Protein AF-A0A920UF19-F1 (afdb_monomer_lite)

Secondary structure (DSSP, 8-state):
-----------SS-------------GGG---S----TTPPPEE-S-BS-GGGTHHHHPPPSHHHHHHHHHHT--S-EEE-SS-HHHHHHHHHHHHT------GGG--B-HHHHHHTTS-TTSPPHHHHHHH------EEE-

Radius of gyration: 17.41 Å; chains: 1; bounding box: 46×32×52 Å

Structure (mmCIF, N/CA/C/O backbone):
data_AF-A0A920UF19-F1
#
_entry.id   AF-A0A920UF19-F1
#
loop_
_atom_site.group_PDB
_atom_site.id
_atom_site.type_symbol
_atom_site.label_atom_id
_atom_site.label_alt_id
_atom_site.label_comp_id
_atom_site.label_asym_id
_atom_site.label_entity_id
_atom_site.label_seq_id
_atom_site.pdbx_PDB_ins_code
_atom_site.Cartn_x
_atom_site.Cartn_y
_atom_site.Cartn_z
_atom_site.occupancy
_atom_site.B_iso_or_equiv
_atom_site.auth_seq_id
_atom_site.auth_comp_id
_atom_site.auth_asym_id
_atom_site.auth_atom_id
_atom_site.pdbx_PDB_model_num
ATOM 1 N N . MET A 1 1 ? -7.497 -16.876 -10.192 1.00 80.31 1 MET A N 1
ATOM 2 C CA . MET A 1 1 ? -7.824 -15.798 -11.146 1.00 80.31 1 MET A CA 1
ATOM 3 C C . MET A 1 1 ? -7.886 -16.416 -12.529 1.00 80.31 1 MET A C 1
ATOM 5 O O . MET A 1 1 ? -7.079 -17.299 -12.796 1.00 80.31 1 MET A O 1
ATOM 9 N N . SER A 1 2 ? -8.827 -15.989 -13.367 1.00 91.69 2 SER A N 1
ATOM 10 C CA . SER A 1 2 ? -8.959 -16.465 -14.747 1.00 91.69 2 SER A CA 1
ATOM 11 C C . SER A 1 2 ? -9.043 -15.263 -15.681 1.00 91.69 2 SER A C 1
ATOM 13 O O . SER A 1 2 ? -9.749 -14.306 -15.370 1.00 91.69 2 SER A O 1
ATOM 15 N N . LEU A 1 3 ? -8.343 -15.308 -16.815 1.00 93.12 3 LEU A N 1
ATOM 16 C CA . LEU A 1 3 ? -8.530 -14.345 -17.898 1.00 93.12 3 LEU A CA 1
ATOM 17 C C . LEU A 1 3 ? -9.756 -14.778 -18.707 1.00 93.12 3 LEU A C 1
ATOM 19 O O . LEU A 1 3 ? -9.732 -15.828 -19.344 1.00 93.12 3 LEU A O 1
ATOM 23 N N . VAL A 1 4 ? -10.832 -13.996 -18.638 1.00 96.19 4 VAL A N 1
ATOM 24 C CA . VAL A 1 4 ? -12.136 -14.358 -19.230 1.00 96.19 4 VAL A CA 1
ATOM 25 C C . VAL A 1 4 ? -12.470 -13.587 -20.510 1.00 96.19 4 VAL A C 1
ATOM 27 O O . VAL A 1 4 ? -13.493 -13.851 -21.132 1.00 96.19 4 VAL A O 1
ATOM 30 N N . GLY A 1 5 ? -11.617 -12.648 -20.922 1.00 96.44 5 GLY A N 1
ATOM 31 C CA . GLY A 1 5 ? -11.799 -11.856 -22.134 1.00 96.44 5 GLY A CA 1
ATOM 32 C C . GLY A 1 5 ? -10.713 -10.798 -22.302 1.00 96.44 5 GLY A C 1
ATOM 33 O O . GLY A 1 5 ? -9.871 -10.616 -21.423 1.00 96.44 5 GLY A O 1
ATOM 34 N N . GLY A 1 6 ? -10.743 -10.110 -23.440 1.00 95.88 6 GLY A N 1
ATOM 35 C CA . GLY A 1 6 ? -9.839 -9.013 -23.768 1.00 95.88 6 GLY A CA 1
ATOM 36 C C . GLY A 1 6 ? -9.998 -8.580 -25.222 1.00 95.88 6 GLY A C 1
ATOM 37 O O . GLY A 1 6 ? -10.520 -9.330 -26.046 1.00 95.88 6 GLY A O 1
ATOM 38 N N . GLU A 1 7 ? -9.535 -7.374 -25.528 1.00 96.50 7 GLU A N 1
ATOM 39 C CA . GLU A 1 7 ? -9.436 -6.857 -26.890 1.00 96.50 7 GLU A CA 1
ATOM 40 C C . GLU A 1 7 ? -8.001 -6.390 -27.138 1.00 96.50 7 GLU A C 1
ATOM 42 O O . GLU A 1 7 ? -7.308 -5.934 -26.227 1.00 96.50 7 GLU A O 1
ATOM 47 N N . THR A 1 8 ? -7.521 -6.548 -28.368 1.00 96.19 8 THR A N 1
ATOM 48 C CA . THR A 1 8 ? -6.196 -6.080 -28.777 1.00 96.19 8 THR A CA 1
ATOM 49 C C . THR A 1 8 ? -6.339 -5.253 -30.039 1.00 96.19 8 THR A C 1
ATOM 51 O O . THR A 1 8 ? -7.005 -5.662 -30.987 1.00 96.19 8 THR A O 1
ATOM 54 N N . VAL A 1 9 ? -5.683 -4.096 -30.055 1.00 94.75 9 VAL A N 1
ATOM 55 C CA . VAL A 1 9 ? -5.679 -3.168 -31.185 1.00 94.75 9 VAL A CA 1
ATOM 56 C C . VAL A 1 9 ? -4.231 -2.867 -31.551 1.00 94.75 9 VAL A C 1
ATOM 58 O O . VAL A 1 9 ? -3.390 -2.675 -30.673 1.00 94.75 9 VAL A O 1
ATOM 61 N N . ALA A 1 10 ? -3.924 -2.836 -32.847 1.00 95.31 10 ALA A N 1
ATOM 62 C CA . ALA A 1 10 ? -2.606 -2.435 -33.315 1.00 95.31 10 ALA A CA 1
ATOM 63 C C . ALA A 1 10 ? -2.424 -0.925 -33.116 1.00 95.31 10 ALA A C 1
ATOM 65 O O . ALA A 1 10 ? -3.170 -0.126 -33.681 1.00 95.31 10 ALA A O 1
ATOM 66 N N . ASN A 1 11 ? -1.414 -0.544 -32.337 1.00 93.81 11 ASN A N 1
ATOM 67 C CA . ASN A 1 11 ? -0.983 0.839 -32.194 1.00 93.81 11 ASN A CA 1
ATOM 68 C C . ASN A 1 11 ? 0.485 0.941 -32.638 1.00 93.81 11 ASN A C 1
ATOM 70 O O . ASN A 1 11 ? 1.343 0.343 -31.986 1.00 93.81 11 ASN A O 1
ATOM 74 N N . PRO A 1 12 ? 0.785 1.639 -33.748 1.00 91.19 12 PRO A N 1
ATOM 75 C CA . PRO A 1 12 ? 2.142 1.710 -34.282 1.00 91.19 12 PRO A CA 1
ATOM 76 C C . PRO A 1 12 ? 3.092 2.554 -33.420 1.00 91.19 12 PRO A C 1
ATOM 78 O O . PRO A 1 12 ? 4.302 2.372 -33.523 1.00 91.19 12 PRO A O 1
ATOM 81 N N . ASP A 1 13 ? 2.570 3.447 -32.574 1.00 94.38 13 ASP A N 1
ATOM 82 C CA . ASP A 1 13 ? 3.396 4.427 -31.865 1.00 94.38 13 ASP A CA 1
ATOM 83 C C . ASP A 1 13 ? 3.857 3.933 -30.491 1.00 94.38 13 ASP A C 1
ATOM 85 O O . ASP A 1 13 ? 5.017 4.112 -30.114 1.00 94.38 13 ASP A O 1
ATOM 89 N N . ARG A 1 14 ? 2.944 3.358 -29.696 1.00 94.62 14 ARG A N 1
ATOM 90 C CA . ARG A 1 14 ? 3.205 2.964 -28.301 1.00 94.62 14 ARG A CA 1
ATOM 91 C C . ARG A 1 14 ? 2.391 1.745 -27.884 1.00 94.62 14 ARG A C 1
ATOM 93 O O . ARG A 1 14 ? 1.267 1.543 -28.339 1.00 94.62 14 ARG A O 1
ATOM 100 N N . LEU A 1 15 ? 2.945 0.985 -26.942 1.00 95.06 15 LEU A N 1
ATOM 101 C CA . LEU A 1 15 ? 2.237 -0.078 -26.237 1.00 95.06 15 LEU A CA 1
ATOM 102 C C . LEU A 1 15 ? 1.326 0.517 -25.155 1.00 95.06 15 LEU A C 1
ATOM 104 O O . LEU A 1 15 ? 1.779 1.308 -24.331 1.00 95.06 15 LEU A O 1
ATOM 108 N N . PHE A 1 16 ? 0.067 0.083 -25.133 1.00 94.88 16 PHE A N 1
ATOM 109 C CA . PHE A 1 16 ? -0.881 0.359 -24.056 1.00 94.88 16 PHE A CA 1
ATOM 110 C C . PHE A 1 16 ? -1.451 -0.959 -23.545 1.00 94.88 16 PHE A C 1
ATOM 112 O O . PHE A 1 16 ? -1.824 -1.822 -24.338 1.00 94.88 16 PHE A O 1
ATOM 119 N N . ILE A 1 17 ? -1.529 -1.098 -22.224 1.00 95.88 17 ILE A N 1
ATOM 120 C CA . ILE A 1 17 ? -2.118 -2.262 -21.565 1.00 95.88 17 ILE A CA 1
ATOM 121 C C . ILE A 1 17 ? -3.195 -1.748 -20.615 1.00 95.88 17 ILE A C 1
ATOM 123 O O . ILE A 1 17 ? -2.901 -1.011 -19.678 1.00 95.88 17 ILE A O 1
ATOM 127 N N . GLY A 1 18 ? -4.446 -2.120 -20.880 1.00 95.88 18 GLY A N 1
ATOM 128 C CA . GLY A 1 18 ? -5.578 -1.875 -19.993 1.00 95.88 18 GLY A CA 1
ATOM 129 C C . GLY A 1 18 ? -6.017 -3.189 -19.364 1.00 95.88 18 GLY A C 1
ATOM 130 O O . GLY A 1 18 ? -6.289 -4.151 -20.079 1.00 95.88 18 GLY A O 1
ATOM 131 N N . VAL A 1 19 ? -6.084 -3.234 -18.037 1.00 96.62 19 VAL A N 1
ATOM 132 C CA . VAL A 1 19 ? -6.541 -4.413 -17.294 1.00 96.62 19 VAL A CA 1
ATOM 133 C C . VAL A 1 19 ? -7.767 -4.028 -16.480 1.00 96.62 19 VAL A C 1
ATOM 135 O O . VAL A 1 19 ? -7.797 -2.983 -15.836 1.00 96.62 19 VAL A O 1
ATOM 138 N N . SER A 1 20 ? -8.790 -4.875 -16.501 1.00 96.38 20 SER A N 1
ATOM 139 C CA . SER A 1 20 ? -9.949 -4.767 -15.617 1.00 96.38 20 SER A CA 1
ATOM 140 C C . SER A 1 20 ? -10.064 -6.042 -14.801 1.00 96.38 20 SER A C 1
ATOM 142 O O . SER A 1 20 ? -9.955 -7.143 -15.342 1.00 96.38 20 SER A O 1
ATOM 144 N N . LEU A 1 21 ? -10.270 -5.890 -13.496 1.00 95.69 21 LEU A N 1
ATOM 145 C CA . LEU A 1 21 ? -10.434 -7.000 -12.568 1.00 95.69 21 LEU A CA 1
ATOM 146 C C . LEU A 1 21 ? -11.811 -6.914 -11.915 1.00 95.69 21 LEU A C 1
ATOM 148 O O . LEU A 1 21 ? -12.264 -5.834 -11.546 1.00 95.69 21 LEU A O 1
ATOM 152 N N . VAL A 1 22 ? -12.454 -8.068 -11.755 1.00 96.00 22 VAL A N 1
ATOM 153 C CA . VAL A 1 22 ? -13.684 -8.219 -10.973 1.00 96.00 22 VAL A CA 1
ATOM 154 C C . VAL A 1 22 ? -13.383 -9.174 -9.827 1.00 96.00 22 VAL A C 1
ATOM 156 O O . VAL A 1 22 ? -12.776 -10.228 -10.031 1.00 96.00 22 VAL A O 1
ATOM 159 N N . GLY A 1 23 ? -13.788 -8.785 -8.623 1.00 93.44 23 GLY A N 1
ATOM 160 C CA . GLY A 1 23 ? -13.666 -9.580 -7.410 1.00 93.44 23 GLY A CA 1
ATOM 161 C C . GLY A 1 23 ? -14.946 -9.501 -6.588 1.00 93.44 23 GLY A C 1
ATOM 162 O O . GLY A 1 23 ? -15.769 -8.611 -6.790 1.00 93.44 23 GLY A O 1
ATOM 163 N N . GLU A 1 24 ? -15.096 -10.439 -5.662 1.00 94.88 24 GLU A N 1
ATOM 164 C CA . GLU A 1 24 ? -16.244 -10.533 -4.763 1.00 94.88 24 GLU A CA 1
ATOM 165 C C . GLU A 1 24 ? -15.759 -10.507 -3.314 1.00 94.88 24 GLU A C 1
ATOM 167 O O . GLU A 1 24 ? -14.699 -11.049 -2.984 1.00 94.88 24 GLU A O 1
ATOM 172 N N . VAL A 1 25 ? -16.541 -9.862 -2.453 1.00 95.50 25 VAL A N 1
ATOM 173 C CA . VAL A 1 25 ? -16.312 -9.782 -1.011 1.00 95.50 25 VAL A CA 1
ATOM 174 C C . VAL A 1 25 ? -17.664 -9.717 -0.310 1.00 95.50 25 VAL A C 1
ATOM 176 O O . VAL A 1 25 ? -18.602 -9.113 -0.836 1.00 95.50 25 VAL A O 1
ATOM 179 N N . ASP A 1 26 ? -17.770 -10.331 0.868 1.00 96.00 26 ASP A N 1
ATOM 180 C CA . ASP A 1 26 ? -18.952 -10.161 1.713 1.00 96.00 26 ASP A CA 1
ATOM 181 C C . ASP A 1 26 ? -19.096 -8.677 2.089 1.00 96.00 26 ASP A C 1
ATOM 183 O O . ASP A 1 26 ? -18.104 -7.994 2.360 1.00 96.00 26 ASP A O 1
ATOM 187 N N . GLN A 1 27 ? -20.325 -8.157 2.096 1.00 93.50 27 GLN A N 1
ATOM 188 C CA . GLN A 1 27 ? -20.573 -6.722 2.278 1.00 93.50 27 GLN A CA 1
ATOM 189 C C . GLN A 1 27 ? -20.013 -6.184 3.605 1.00 93.50 27 GLN A C 1
ATOM 191 O O . GLN A 1 27 ? -19.501 -5.069 3.647 1.00 93.50 27 GLN A O 1
ATOM 196 N N . ASP A 1 28 ? -20.085 -6.980 4.670 1.00 93.81 28 ASP A N 1
ATOM 197 C CA . ASP A 1 28 ? -19.564 -6.671 6.005 1.00 93.81 28 ASP A CA 1
ATOM 198 C C . ASP A 1 28 ? -18.032 -6.748 6.098 1.00 93.81 28 ASP A C 1
ATOM 200 O O . ASP A 1 28 ? -17.447 -6.220 7.036 1.00 93.81 28 ASP A O 1
ATOM 204 N N . LYS A 1 29 ? -17.368 -7.354 5.107 1.00 94.69 29 LYS A N 1
ATOM 205 C CA . LYS A 1 29 ? -15.902 -7.469 5.017 1.00 94.69 29 LYS A CA 1
ATOM 206 C C . LYS A 1 29 ? -15.291 -6.508 3.998 1.00 94.69 29 LYS A C 1
ATOM 208 O O . LYS A 1 29 ? -14.085 -6.551 3.749 1.00 94.69 29 LYS A O 1
ATOM 213 N N . CYS A 1 30 ? -16.108 -5.656 3.381 1.00 95.50 30 CYS A N 1
ATOM 214 C CA . CYS A 1 30 ? -15.650 -4.662 2.423 1.00 95.50 30 CYS A CA 1
ATOM 215 C C . CYS A 1 30 ? -15.062 -3.449 3.158 1.00 95.50 30 CYS A C 1
ATOM 217 O O . CYS A 1 30 ? -15.789 -2.558 3.597 1.00 95.50 30 CYS A O 1
ATOM 219 N N . ILE A 1 31 ? -13.735 -3.418 3.282 1.00 95.69 31 ILE A N 1
ATOM 220 C CA . ILE A 1 31 ? -13.007 -2.278 3.846 1.00 95.69 31 ILE A CA 1
ATOM 221 C C . ILE A 1 31 ? -12.813 -1.225 2.755 1.00 95.69 31 ILE A C 1
ATOM 223 O O . ILE A 1 31 ? -12.386 -1.534 1.641 1.00 95.69 31 ILE A O 1
ATOM 227 N N . LEU A 1 32 ? -13.123 0.025 3.080 1.00 95.44 32 LEU A N 1
ATOM 228 C CA . LEU A 1 32 ? -13.036 1.154 2.161 1.00 95.44 32 LEU A CA 1
ATOM 229 C C . LEU A 1 32 ? -11.878 2.078 2.549 1.00 95.44 32 LEU A C 1
ATOM 231 O O . LEU A 1 32 ? -11.248 1.912 3.585 1.00 95.44 32 LEU A O 1
ATOM 235 N N . ARG A 1 33 ? -11.627 3.106 1.734 1.00 94.38 33 ARG A N 1
ATOM 236 C CA . ARG A 1 33 ? -10.699 4.197 2.089 1.00 94.38 33 ARG A CA 1
ATOM 237 C C . ARG A 1 33 ? -11.272 5.147 3.146 1.00 94.38 33 ARG A C 1
ATOM 239 O O . ARG A 1 33 ? -10.542 5.933 3.738 1.00 94.38 33 ARG A O 1
ATOM 246 N N . ARG A 1 34 ? -12.585 5.072 3.361 1.00 89.69 34 ARG A N 1
ATOM 247 C CA . ARG A 1 34 ? -13.340 5.899 4.299 1.00 89.69 34 ARG A CA 1
ATOM 248 C C . ARG A 1 34 ? -13.613 5.135 5.582 1.00 89.69 34 ARG A C 1
ATOM 250 O O . ARG A 1 34 ? -13.902 3.944 5.516 1.00 89.69 34 ARG A O 1
ATOM 257 N N . GLY A 1 35 ? -13.640 5.856 6.697 1.00 86.25 35 GLY A N 1
ATOM 258 C CA . GLY A 1 35 ? -13.968 5.303 8.013 1.00 86.25 35 GLY A CA 1
ATOM 259 C C . GLY A 1 35 ? -12.898 5.550 9.070 1.00 86.25 35 GLY A C 1
ATOM 260 O O . GLY A 1 35 ? -13.209 5.423 10.249 1.00 86.25 35 GLY A O 1
ATOM 261 N N . ALA A 1 36 ? -11.696 5.977 8.668 1.00 86.94 36 ALA A N 1
ATOM 262 C CA . ALA A 1 36 ? -10.627 6.337 9.592 1.00 86.94 36 ALA A CA 1
ATOM 263 C C . ALA A 1 36 ? -11.045 7.451 10.560 1.00 86.94 36 ALA A C 1
ATOM 265 O O . ALA A 1 36 ? -11.631 8.461 10.161 1.00 86.94 36 ALA A O 1
ATOM 266 N N . THR A 1 37 ? -10.692 7.286 11.833 1.00 87.00 37 THR A N 1
ATOM 267 C CA . THR A 1 37 ? -10.978 8.248 12.898 1.00 87.00 37 THR A CA 1
ATOM 268 C C . THR A 1 37 ? -9.728 8.625 13.693 1.00 87.00 37 THR A C 1
ATOM 270 O O . THR A 1 37 ? -8.664 8.011 13.603 1.00 87.00 37 THR A O 1
ATOM 273 N N . VAL A 1 38 ? -9.821 9.714 14.459 1.00 92.62 38 VAL A N 1
ATOM 274 C CA . VAL A 1 38 ? -8.746 10.129 15.370 1.00 92.62 38 VAL A CA 1
ATOM 275 C C . VAL A 1 38 ? -8.609 9.090 16.482 1.00 92.62 38 VAL A C 1
ATOM 277 O O . VAL A 1 38 ? -9.580 8.795 17.171 1.00 92.62 38 VAL A O 1
ATOM 280 N N . GLY A 1 39 ? -7.389 8.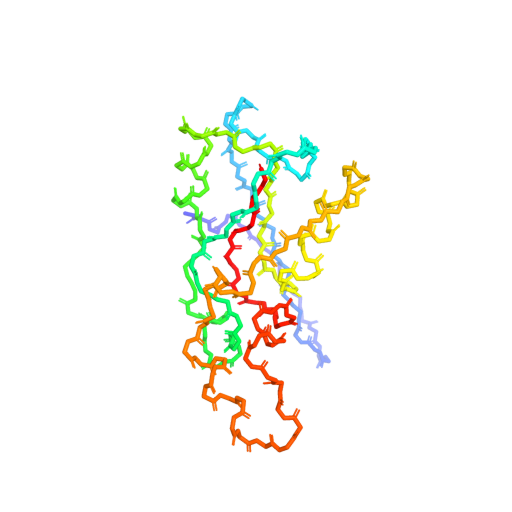590 16.686 1.00 90.19 39 GLY A N 1
ATOM 281 C CA . GLY A 1 39 ? -7.090 7.525 17.649 1.00 90.19 39 GLY A CA 1
ATOM 282 C C . GLY A 1 39 ? -6.736 6.190 16.993 1.00 90.19 39 GLY A C 1
ATOM 283 O O . GLY A 1 39 ? -6.088 5.369 17.638 1.00 90.19 39 GLY A O 1
ATOM 284 N N . ASP A 1 40 ? -7.074 6.011 15.713 1.00 91.75 40 ASP A N 1
ATOM 285 C CA . ASP A 1 40 ? -6.707 4.822 14.944 1.00 91.75 40 ASP A CA 1
ATOM 286 C C . ASP A 1 40 ? -5.192 4.752 14.730 1.00 91.75 40 ASP A C 1
ATOM 288 O O . ASP A 1 40 ? -4.567 5.738 14.306 1.00 91.75 40 ASP A O 1
ATOM 292 N N . GLY A 1 41 ? -4.616 3.577 14.992 1.00 93.25 41 GLY A N 1
ATOM 293 C CA . GLY A 1 41 ? -3.217 3.282 14.697 1.00 93.25 41 GLY A CA 1
ATOM 294 C C . GLY A 1 41 ? -2.994 3.117 13.195 1.00 93.25 41 GLY A C 1
ATOM 295 O O . GLY A 1 41 ? -3.852 2.593 12.499 1.00 93.25 41 GLY A O 1
ATOM 296 N N . VAL A 1 42 ? -1.839 3.550 12.690 1.00 95.31 42 VAL A N 1
ATOM 297 C CA . VAL A 1 42 ? -1.465 3.350 11.283 1.00 95.31 42 VAL A CA 1
ATOM 298 C C . VAL A 1 42 ? -0.596 2.105 11.176 1.00 95.31 42 VAL A C 1
ATOM 300 O O . VAL A 1 42 ? 0.454 2.024 11.812 1.00 95.31 42 VAL A O 1
ATOM 303 N N . TRP A 1 43 ? -1.024 1.153 10.354 1.00 95.75 43 TRP A N 1
ATOM 304 C CA . TRP A 1 43 ? -0.334 -0.117 10.146 1.00 95.75 43 TRP A CA 1
ATOM 305 C C . TRP A 1 43 ? 0.032 -0.284 8.685 1.00 95.75 43 TRP A C 1
ATOM 307 O O . TRP A 1 43 ? -0.689 0.187 7.809 1.00 95.75 43 TRP A O 1
ATOM 317 N N . VAL A 1 44 ? 1.133 -0.984 8.429 1.00 97.50 44 VAL A N 1
ATOM 318 C CA . VAL A 1 44 ? 1.577 -1.308 7.077 1.00 97.50 44 VAL A CA 1
ATOM 319 C C . VAL A 1 44 ? 2.020 -2.764 6.998 1.00 97.50 44 VAL A C 1
ATOM 321 O O . VAL A 1 44 ? 2.545 -3.306 7.974 1.00 97.50 44 VAL A O 1
ATOM 324 N N . THR A 1 45 ? 1.794 -3.413 5.860 1.00 97.50 45 THR A N 1
ATOM 325 C CA . THR A 1 45 ? 2.362 -4.740 5.591 1.00 97.50 45 THR A CA 1
ATOM 326 C C . THR A 1 45 ? 3.775 -4.628 5.020 1.00 97.50 45 THR A C 1
ATOM 328 O O . THR A 1 45 ? 4.131 -3.632 4.400 1.00 97.50 45 THR A O 1
ATOM 331 N N . GLY A 1 46 ? 4.578 -5.676 5.210 1.00 96.81 46 GLY A N 1
ATOM 332 C CA . GLY A 1 46 ? 5.876 -5.820 4.550 1.00 96.81 46 GLY A CA 1
ATOM 333 C C . GLY A 1 46 ? 6.888 -4.712 4.853 1.00 96.81 46 GLY A C 1
ATOM 334 O O . GLY A 1 46 ? 6.927 -4.167 5.955 1.00 96.81 46 GLY A O 1
ATOM 335 N N . GLU A 1 47 ? 7.755 -4.450 3.876 1.00 97.75 47 GLU A N 1
ATOM 336 C CA . GLU A 1 47 ? 8.825 -3.452 3.949 1.00 97.75 47 GLU A CA 1
ATOM 337 C C . GLU A 1 47 ? 8.688 -2.437 2.807 1.00 97.75 47 GLU A C 1
ATOM 339 O O . GLU A 1 47 ? 8.204 -2.772 1.726 1.00 97.75 47 GLU A O 1
ATOM 344 N N . LEU A 1 48 ? 9.168 -1.216 3.029 1.00 98.06 48 LEU A N 1
ATOM 345 C CA . LEU A 1 48 ? 8.893 -0.054 2.188 1.00 98.06 48 LEU A CA 1
ATOM 346 C C . LEU A 1 48 ? 10.145 0.529 1.535 1.00 98.06 48 LEU A C 1
ATOM 348 O O . LEU A 1 48 ? 11.222 0.578 2.146 1.00 98.06 48 LEU A O 1
ATOM 352 N N . GLY A 1 49 ? 9.960 1.061 0.331 1.00 97.56 49 GLY A N 1
ATOM 353 C CA . GLY A 1 49 ? 10.957 1.806 -0.420 1.00 97.56 49 GLY A CA 1
ATOM 354 C C . GLY A 1 49 ? 11.916 0.947 -1.235 1.00 97.56 49 GLY A C 1
ATOM 355 O O . GLY A 1 49 ? 12.122 -0.242 -0.989 1.00 97.56 49 GLY A O 1
ATOM 356 N N . GLY A 1 50 ? 12.569 1.572 -2.217 1.00 96.31 50 GLY A N 1
ATOM 357 C CA . GLY A 1 50 ? 13.540 0.893 -3.074 1.00 96.31 50 GLY A CA 1
ATOM 358 C C . GLY A 1 50 ? 12.931 -0.169 -3.994 1.00 96.31 50 GL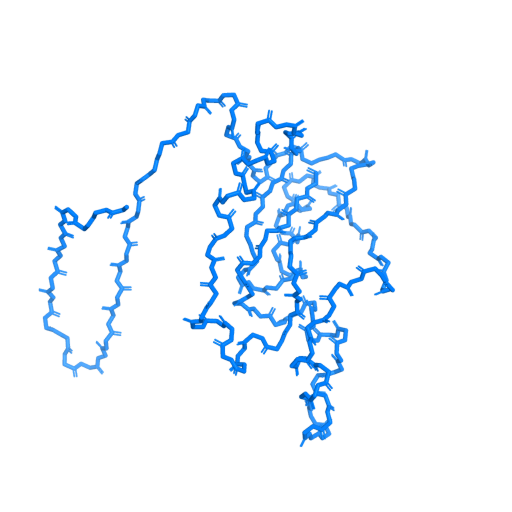Y A C 1
ATOM 359 O O . GLY A 1 50 ? 13.686 -0.957 -4.566 1.00 96.31 50 GLY A O 1
ATOM 360 N N . SER A 1 51 ? 11.604 -0.185 -4.171 1.00 96.56 51 SER A N 1
ATOM 361 C CA . SER A 1 51 ? 10.893 -1.217 -4.937 1.00 96.56 51 SER A CA 1
ATOM 362 C C . SER A 1 51 ? 11.381 -1.358 -6.384 1.00 96.56 51 SER A C 1
ATOM 364 O O . SER A 1 51 ? 11.481 -2.458 -6.940 1.00 96.56 51 SER A O 1
ATOM 366 N N . ILE A 1 52 ? 11.825 -0.246 -6.971 1.00 95.44 52 ILE A N 1
ATOM 367 C CA . ILE A 1 52 ? 12.410 -0.181 -8.315 1.00 95.44 52 ILE A CA 1
ATOM 368 C C . ILE A 1 52 ? 13.671 -1.057 -8.487 1.00 95.44 52 ILE A C 1
ATOM 370 O O . ILE A 1 52 ? 14.104 -1.318 -9.605 1.00 95.44 52 ILE A O 1
ATOM 374 N N . ALA A 1 53 ? 14.273 -1.549 -7.397 1.00 94.69 53 ALA A N 1
ATOM 375 C CA . ALA A 1 53 ? 15.372 -2.517 -7.440 1.00 94.69 53 ALA A CA 1
ATOM 376 C C . ALA A 1 53 ? 14.938 -3.944 -7.842 1.00 94.69 53 ALA A C 1
ATOM 378 O O . ALA A 1 53 ? 15.796 -4.809 -7.992 1.00 94.69 53 ALA A O 1
ATOM 379 N N . GLY A 1 54 ? 13.637 -4.191 -8.017 1.00 95.88 54 GLY A N 1
ATOM 380 C CA . GLY A 1 54 ? 13.092 -5.448 -8.544 1.00 95.88 54 GLY A CA 1
ATOM 381 C C . GLY A 1 54 ? 11.773 -5.867 -7.897 1.00 95.88 54 GLY A C 1
ATOM 382 O O . GLY A 1 54 ? 10.961 -6.521 -8.543 1.00 95.88 54 GLY A O 1
ATOM 383 N N . HIS A 1 55 ? 11.510 -5.426 -6.662 1.00 96.19 55 HIS A N 1
ATOM 384 C CA . HIS A 1 55 ? 10.295 -5.784 -5.915 1.00 96.19 55 HIS A CA 1
ATOM 385 C C . HIS A 1 55 ? 9.006 -5.422 -6.671 1.00 96.19 55 HIS A C 1
ATOM 387 O O . HIS A 1 55 ? 8.105 -6.249 -6.722 1.00 96.19 55 HIS A O 1
ATOM 393 N N . HIS A 1 56 ? 8.954 -4.281 -7.368 1.00 95.69 56 HIS A N 1
ATOM 394 C CA . HIS A 1 56 ? 7.803 -3.873 -8.194 1.00 95.69 56 HIS A CA 1
ATOM 395 C C . HIS A 1 56 ? 7.399 -4.896 -9.277 1.00 95.69 56 HIS A C 1
ATOM 397 O O . HIS A 1 56 ? 6.269 -4.862 -9.760 1.00 95.69 56 HIS A O 1
ATOM 403 N N . LEU A 1 57 ? 8.295 -5.819 -9.649 1.00 96.38 57 LEU A N 1
ATOM 404 C CA . LEU A 1 57 ? 8.040 -6.893 -10.618 1.00 96.38 57 LEU A CA 1
ATOM 405 C C . LEU A 1 57 ? 7.809 -8.262 -9.966 1.00 96.38 57 LEU A C 1
ATOM 407 O O . LEU A 1 57 ? 7.231 -9.146 -10.595 1.00 96.38 57 LEU A O 1
ATOM 411 N N . GLU A 1 58 ? 8.279 -8.454 -8.735 1.00 95.81 58 GLU A N 1
ATOM 412 C CA . GLU A 1 58 ? 8.304 -9.752 -8.044 1.00 95.81 58 GLU A CA 1
ATOM 413 C C . GLU A 1 58 ? 7.363 -9.813 -6.831 1.00 95.81 58 GLU A C 1
ATOM 415 O O . GLU A 1 58 ? 7.268 -10.845 -6.161 1.00 95.81 58 GLU A O 1
ATOM 420 N N . PHE A 1 59 ? 6.664 -8.719 -6.527 1.00 95.69 59 PHE A N 1
ATOM 421 C CA . PHE A 1 59 ? 5.801 -8.636 -5.360 1.00 95.69 59 PHE A CA 1
ATOM 422 C C . PHE A 1 59 ? 4.668 -9.668 -5.400 1.00 95.69 59 PHE A C 1
ATOM 424 O O . PHE A 1 59 ? 4.155 -10.075 -6.445 1.00 95.69 59 PHE A O 1
ATOM 431 N N . THR A 1 60 ? 4.229 -10.066 -4.208 1.00 96.12 60 THR A N 1
ATOM 432 C CA . THR A 1 60 ? 3.001 -10.839 -4.033 1.00 96.12 60 THR A CA 1
ATOM 433 C C . THR A 1 60 ? 1.895 -9.891 -3.580 1.00 96.12 60 THR A C 1
ATOM 435 O O . THR A 1 60 ? 2.037 -9.295 -2.512 1.00 96.12 60 THR A O 1
ATOM 438 N N . PRO A 1 61 ? 0.787 -9.754 -4.335 1.00 96.06 61 PRO A N 1
ATOM 439 C CA . PRO A 1 61 ? -0.352 -8.958 -3.896 1.00 96.06 61 PRO A CA 1
ATOM 440 C C . PRO A 1 61 ? -0.859 -9.444 -2.535 1.00 96.06 61 PRO A C 1
ATOM 442 O O . PRO A 1 61 ? -1.093 -10.642 -2.348 1.00 96.06 61 PRO A O 1
ATOM 445 N N . ARG A 1 62 ? -1.083 -8.512 -1.605 1.00 97.56 62 ARG A N 1
ATOM 446 C CA . ARG A 1 62 ? -1.413 -8.763 -0.188 1.00 97.56 62 ARG A CA 1
ATOM 447 C C . ARG A 1 62 ? -2.845 -9.251 0.061 1.00 97.56 62 ARG A C 1
ATOM 449 O O . ARG A 1 62 ? -3.529 -8.827 0.989 1.00 97.56 62 ARG A O 1
ATOM 456 N N . LEU A 1 63 ? -3.341 -10.148 -0.791 1.00 96.12 63 LEU A N 1
ATOM 457 C CA . LEU A 1 63 ? -4.710 -10.664 -0.737 1.00 96.12 63 LEU A CA 1
ATOM 458 C C . LEU A 1 63 ? -4.958 -11.533 0.499 1.00 96.12 63 LEU A C 1
ATOM 460 O O . LEU A 1 63 ? -6.071 -11.533 1.026 1.00 96.12 63 LEU A O 1
ATOM 464 N N . ALA A 1 64 ? -3.957 -12.297 0.944 1.00 96.56 64 ALA A N 1
ATOM 465 C CA . ALA A 1 64 ? -4.087 -13.142 2.127 1.00 96.56 64 ALA A CA 1
ATOM 466 C C . ALA A 1 64 ? -4.187 -12.280 3.392 1.00 96.56 64 ALA A C 1
ATOM 468 O O . ALA A 1 64 ? -5.089 -12.478 4.205 1.00 96.56 64 ALA A O 1
ATOM 469 N N . GLU A 1 65 ? -3.316 -11.281 3.501 1.00 97.25 65 GLU A N 1
ATOM 470 C CA . GLU A 1 65 ? -3.273 -10.303 4.579 1.00 97.25 65 GLU A CA 1
ATOM 471 C C . GLU A 1 65 ? -4.556 -9.463 4.607 1.00 97.25 65 GLU A C 1
ATOM 473 O O . GLU A 1 65 ? -5.197 -9.382 5.652 1.00 97.25 65 GLU A O 1
ATOM 478 N N . ALA A 1 66 ? -5.007 -8.937 3.460 1.00 96.69 66 ALA A N 1
ATOM 479 C CA . ALA A 1 66 ? -6.262 -8.187 3.358 1.00 96.69 66 ALA A CA 1
ATOM 480 C C . ALA A 1 66 ? -7.469 -9.007 3.838 1.00 96.69 66 ALA A C 1
ATOM 482 O O . ALA A 1 66 ? -8.280 -8.528 4.630 1.00 96.69 66 ALA A O 1
ATOM 483 N N . ARG A 1 67 ? -7.585 -10.267 3.393 1.00 96.06 67 ARG A N 1
ATOM 484 C CA . ARG A 1 67 ? -8.672 -11.167 3.819 1.00 96.06 67 ARG A CA 1
ATOM 485 C C . ARG A 1 67 ? -8.597 -11.478 5.306 1.00 96.06 67 ARG A C 1
ATOM 487 O O . ARG A 1 67 ? -9.631 -11.545 5.966 1.00 96.06 67 ARG A O 1
ATOM 494 N N . TRP A 1 68 ? -7.391 -11.681 5.830 1.00 96.69 68 TRP A N 1
ATOM 495 C CA . TRP A 1 68 ? -7.192 -11.952 7.246 1.00 96.69 68 TRP A CA 1
ATOM 496 C C . TRP A 1 68 ? -7.581 -10.745 8.104 1.00 96.69 68 TRP A C 1
ATOM 498 O O . TRP A 1 68 ? -8.331 -10.915 9.066 1.00 96.69 68 TRP A O 1
ATOM 508 N N . LEU A 1 69 ? -7.153 -9.539 7.719 1.00 95.69 69 LEU A N 1
ATOM 509 C CA . LEU A 1 69 ? -7.517 -8.286 8.383 1.00 95.69 69 LEU A CA 1
ATOM 510 C C . LEU A 1 69 ? -9.030 -8.067 8.358 1.00 95.69 69 LEU A C 1
ATOM 512 O O . LEU A 1 69 ? -9.618 -7.813 9.406 1.00 95.69 69 LEU A O 1
ATOM 516 N N . ALA A 1 70 ? -9.677 -8.250 7.205 1.00 95.50 70 ALA A N 1
ATOM 517 C CA . ALA A 1 70 ? -11.128 -8.118 7.076 1.00 95.50 70 ALA A CA 1
ATOM 518 C C . ALA A 1 70 ? -11.904 -9.118 7.947 1.00 95.50 70 ALA A C 1
ATOM 520 O O . ALA A 1 70 ? -12.963 -8.791 8.470 1.00 95.50 70 ALA A O 1
ATOM 521 N N . ALA A 1 71 ? -11.383 -10.334 8.127 1.00 95.62 71 ALA A N 1
ATOM 522 C CA . ALA A 1 71 ? -12.052 -11.363 8.916 1.00 95.62 71 ALA A CA 1
ATOM 523 C C . ALA A 1 71 ? -11.866 -11.204 10.436 1.00 95.62 71 ALA A C 1
ATOM 525 O O . ALA A 1 71 ? -12.753 -11.606 11.187 1.00 95.62 71 ALA A O 1
ATOM 526 N N . HIS A 1 72 ? -10.733 -10.661 10.895 1.00 95.06 72 HIS A N 1
ATOM 527 C CA . HIS A 1 72 ? -10.362 -10.708 12.318 1.00 95.06 72 HIS A CA 1
ATOM 528 C C . HIS A 1 72 ? -10.224 -9.344 12.991 1.00 95.06 72 HIS A C 1
ATOM 530 O O . HIS A 1 72 ? -10.412 -9.261 14.202 1.00 95.06 72 HIS A O 1
ATOM 536 N N . TYR A 1 73 ? -9.874 -8.301 12.239 1.00 92.81 73 TYR A N 1
ATOM 537 C CA . TYR A 1 73 ? -9.594 -6.976 12.794 1.00 92.81 73 TYR A CA 1
ATOM 538 C C . TYR A 1 73 ? -10.599 -5.921 12.332 1.00 92.81 73 TYR A C 1
ATOM 540 O O . TYR A 1 73 ? -11.013 -5.104 13.143 1.00 92.81 73 TYR A O 1
ATOM 548 N N . GLN A 1 74 ? -11.023 -5.984 11.064 1.00 92.75 74 GLN A N 1
ATOM 549 C CA . GLN A 1 74 ? -11.891 -4.992 10.419 1.00 92.75 74 GLN A CA 1
ATOM 550 C C . GLN A 1 74 ? -11.343 -3.564 10.591 1.00 92.75 74 GLN A C 1
ATOM 552 O O . GLN A 1 74 ? -11.949 -2.763 11.303 1.00 92.75 74 GLN A O 1
ATOM 557 N N . PRO A 1 75 ? -10.186 -3.248 9.971 1.00 94.50 75 PRO A N 1
ATOM 558 C CA . PRO A 1 75 ? -9.650 -1.891 10.006 1.00 94.50 75 PRO A CA 1
ATOM 559 C C . PRO A 1 75 ? -10.691 -0.889 9.498 1.00 94.50 75 PRO A C 1
ATOM 561 O O . PRO A 1 75 ? -11.496 -1.200 8.612 1.00 94.50 75 PRO A O 1
ATOM 564 N N . SER A 1 76 ? -10.670 0.309 10.071 1.00 93.75 76 SER A N 1
ATOM 565 C CA . SER A 1 76 ? -11.617 1.376 9.769 1.00 93.75 76 SER A CA 1
ATOM 566 C C . SER A 1 76 ? -11.418 1.917 8.354 1.00 93.75 76 SER A C 1
ATOM 568 O O . SER A 1 76 ? -12.388 2.327 7.715 1.00 93.75 76 SER A O 1
ATOM 570 N N . ALA A 1 77 ? -10.185 1.874 7.838 1.00 95.75 77 ALA A N 1
ATOM 571 C CA . ALA A 1 77 ? -9.883 2.148 6.440 1.00 95.75 77 ALA A CA 1
ATOM 572 C C . ALA A 1 77 ? -8.635 1.404 5.944 1.00 95.75 77 ALA A C 1
ATOM 574 O O . ALA A 1 77 ? -7.729 1.099 6.717 1.00 95.75 77 ALA A O 1
ATOM 575 N N . MET A 1 78 ? -8.553 1.139 4.637 1.00 96.94 78 MET A N 1
ATOM 576 C CA . MET A 1 78 ? -7.390 0.480 4.030 1.00 96.94 78 MET A CA 1
ATOM 577 C C . MET A 1 78 ? -7.195 0.873 2.560 1.00 96.94 78 MET A C 1
ATOM 579 O O . MET A 1 78 ? -8.163 1.099 1.830 1.00 96.94 78 MET A O 1
ATOM 583 N N . ILE A 1 79 ? -5.937 0.938 2.124 1.00 97.00 79 ILE A N 1
ATOM 584 C CA . ILE A 1 79 ? -5.520 1.154 0.729 1.00 97.00 79 ILE A CA 1
ATOM 585 C C . ILE A 1 79 ? -4.191 0.427 0.475 1.00 97.00 79 ILE A C 1
ATOM 587 O O . ILE A 1 79 ? -3.432 0.183 1.413 1.00 97.00 79 ILE A O 1
ATOM 591 N N . ASP A 1 80 ? -3.922 0.045 -0.769 1.00 97.56 80 ASP A N 1
ATOM 592 C CA . ASP A 1 80 ? -2.601 -0.412 -1.193 1.00 97.56 80 ASP A CA 1
ATOM 593 C C . ASP A 1 80 ? -1.629 0.757 -1.426 1.00 97.56 80 ASP A C 1
ATOM 595 O O . ASP A 1 80 ? -2.040 1.907 -1.563 1.00 97.56 80 ASP A O 1
ATOM 599 N N . LEU A 1 81 ? -0.330 0.456 -1.421 1.00 97.81 81 LEU A N 1
ATOM 600 C CA . LEU A 1 81 ? 0.757 1.419 -1.562 1.00 97.81 81 LEU A CA 1
ATOM 601 C C . LEU A 1 81 ? 1.371 1.346 -2.964 1.00 97.81 81 LEU A C 1
ATOM 603 O O . LEU A 1 81 ? 2.287 0.556 -3.211 1.00 97.81 81 LEU A O 1
ATOM 607 N N . SER A 1 82 ? 0.883 2.186 -3.875 1.00 97.00 82 SER A N 1
ATOM 608 C CA . SER A 1 82 ? 1.393 2.323 -5.245 1.00 97.00 82 SER A CA 1
ATOM 609 C C . SER A 1 82 ? 2.226 3.585 -5.454 1.00 97.00 82 SER A C 1
ATOM 611 O O . SER A 1 82 ? 3.178 3.543 -6.225 1.00 97.00 82 SER A O 1
ATOM 613 N N . ASP A 1 83 ? 1.923 4.673 -4.744 1.00 96.62 83 ASP A N 1
ATOM 614 C CA . ASP A 1 83 ? 2.619 5.969 -4.832 1.00 96.62 83 ASP A CA 1
ATOM 615 C C . ASP A 1 83 ? 3.469 6.262 -3.579 1.00 96.62 83 ASP A C 1
ATOM 617 O O . ASP A 1 83 ? 4.024 7.352 -3.405 1.00 96.62 83 ASP A O 1
ATOM 621 N N . GLY A 1 84 ? 3.585 5.262 -2.705 1.00 96.50 84 GLY A N 1
ATOM 622 C CA . GLY A 1 84 ? 4.321 5.318 -1.452 1.00 96.50 84 GLY A CA 1
ATOM 623 C C . GLY A 1 84 ? 3.460 5.814 -0.287 1.00 96.50 84 GLY A C 1
ATOM 624 O O . GLY A 1 84 ? 2.448 6.494 -0.490 1.00 96.50 84 GLY A O 1
ATOM 625 N N . PRO A 1 85 ? 3.852 5.517 0.967 1.00 96.44 85 PRO A N 1
ATOM 626 C CA . PRO A 1 85 ? 3.054 5.848 2.143 1.00 96.44 85 PRO A CA 1
ATOM 627 C C . PRO A 1 85 ? 2.652 7.319 2.234 1.00 96.44 85 PRO A C 1
ATOM 629 O O . PRO A 1 85 ? 1.523 7.607 2.608 1.00 96.44 85 PRO A O 1
ATOM 632 N N . ALA A 1 86 ? 3.534 8.263 1.896 1.00 95.12 86 ALA A N 1
ATOM 633 C CA . ALA A 1 86 ? 3.220 9.687 1.995 1.00 95.12 86 ALA A CA 1
ATOM 634 C C . ALA A 1 86 ? 2.103 10.120 1.029 1.00 95.12 86 ALA A C 1
ATOM 636 O O . ALA A 1 86 ? 1.333 11.022 1.365 1.00 95.12 86 ALA A O 1
ATOM 637 N N . GLY A 1 87 ? 2.004 9.485 -0.144 1.00 95.25 87 GLY A N 1
ATOM 638 C CA . GLY A 1 87 ? 0.923 9.715 -1.101 1.00 95.25 87 GLY A CA 1
ATOM 639 C C . GLY A 1 87 ? -0.359 9.001 -0.678 1.00 95.25 87 GLY A C 1
ATOM 640 O O . GLY A 1 87 ? -1.380 9.640 -0.413 1.00 95.25 87 GLY A O 1
ATOM 641 N N . ASP A 1 88 ? -0.283 7.678 -0.536 1.00 97.00 88 ASP A N 1
ATOM 642 C CA . ASP A 1 88 ? -1.460 6.822 -0.369 1.00 97.00 88 ASP A CA 1
ATOM 643 C C . ASP A 1 88 ? -2.103 6.920 1.018 1.00 97.00 88 ASP A C 1
ATOM 645 O O . ASP A 1 88 ? -3.332 6.979 1.129 1.00 97.00 88 ASP A O 1
ATOM 649 N N . LEU A 1 89 ? -1.312 7.046 2.093 1.00 95.62 89 LEU A N 1
ATOM 650 C CA . LEU A 1 89 ? -1.870 7.356 3.415 1.00 95.62 89 LEU A CA 1
ATOM 651 C C . LEU A 1 89 ? -2.566 8.718 3.388 1.00 95.62 89 LEU A C 1
ATOM 653 O O . LEU A 1 89 ? -3.621 8.882 3.998 1.00 95.62 89 LEU A O 1
ATOM 657 N N . GLY A 1 90 ? -2.022 9.679 2.636 1.00 94.44 90 GLY A N 1
ATOM 658 C CA . GLY A 1 90 ? -2.641 10.981 2.414 1.00 94.44 90 GLY A CA 1
ATOM 659 C C . GLY A 1 90 ? -4.068 10.867 1.872 1.00 94.44 90 GLY A C 1
ATOM 660 O O . GLY A 1 90 ? -4.942 11.622 2.297 1.00 94.44 90 GLY A O 1
ATOM 661 N N . HIS A 1 91 ? -4.355 9.889 1.007 1.00 94.62 91 HIS A N 1
ATOM 662 C CA . HIS A 1 91 ? -5.716 9.637 0.528 1.00 94.62 91 HIS A CA 1
ATOM 663 C C . HIS A 1 91 ? -6.674 9.215 1.649 1.00 94.62 91 HIS A C 1
ATOM 665 O O . HIS A 1 91 ? -7.782 9.749 1.714 1.00 94.62 91 HIS A O 1
ATOM 671 N N . LEU A 1 92 ? -6.248 8.328 2.557 1.00 93.62 92 LEU A N 1
ATOM 672 C CA . LEU A 1 92 ? -7.050 7.934 3.726 1.00 93.62 92 LEU A CA 1
ATOM 673 C C . LEU A 1 92 ? -7.287 9.118 4.676 1.00 93.62 92 LEU A C 1
ATOM 675 O O . LEU A 1 92 ? -8.387 9.323 5.190 1.00 93.62 92 LEU A O 1
ATOM 679 N N . LEU A 1 93 ? -6.241 9.911 4.906 1.00 93.94 93 LEU A N 1
ATOM 680 C CA . LEU A 1 93 ? -6.272 11.054 5.815 1.00 93.94 93 LEU A CA 1
ATOM 681 C C . LEU A 1 93 ? -7.178 12.179 5.310 1.00 93.94 93 LEU A C 1
ATOM 683 O O . LEU A 1 93 ? -7.944 12.743 6.093 1.00 93.94 93 LEU A O 1
ATOM 687 N N . ASN A 1 94 ? -7.132 12.462 4.007 1.00 92.88 94 ASN A N 1
ATOM 688 C CA . ASN A 1 94 ? -7.960 13.484 3.371 1.00 92.88 94 ASN A CA 1
ATOM 689 C C . ASN A 1 94 ? -9.448 13.109 3.377 1.00 92.88 94 ASN A C 1
ATOM 691 O O . ASN A 1 94 ? -10.281 13.969 3.648 1.00 92.88 94 ASN A O 1
ATOM 695 N N . GLU A 1 95 ? -9.781 11.836 3.139 1.00 89.75 95 GLU A N 1
ATOM 696 C CA . GLU A 1 95 ? -11.152 11.307 3.272 1.00 89.75 95 GLU A CA 1
ATOM 697 C C . GLU A 1 95 ? -11.717 11.538 4.684 1.00 89.75 95 GLU A C 1
ATOM 699 O O . GLU A 1 95 ? -12.869 11.936 4.843 1.00 89.75 95 GLU A O 1
ATOM 704 N N . ALA A 1 96 ? -10.884 11.359 5.714 1.00 88.25 96 ALA A N 1
ATOM 705 C CA . ALA A 1 96 ? -11.271 11.546 7.110 1.00 88.25 96 ALA A CA 1
ATOM 706 C C . ALA A 1 96 ? -11.139 12.995 7.626 1.00 88.25 96 ALA A C 1
ATOM 708 O O . ALA A 1 96 ? -11.573 13.279 8.742 1.00 88.25 96 ALA A O 1
ATOM 709 N N . ASN A 1 97 ? -10.529 13.908 6.859 1.00 91.69 97 ASN A N 1
ATOM 710 C CA . ASN A 1 97 ? -10.109 15.238 7.321 1.00 91.69 97 ASN A CA 1
ATOM 711 C C . ASN A 1 97 ? -9.264 15.176 8.616 1.00 91.69 97 ASN A C 1
ATOM 713 O O . ASN A 1 97 ? -9.511 15.888 9.591 1.00 91.69 97 ASN A O 1
ATOM 717 N N . THR A 1 98 ? -8.276 14.277 8.636 1.00 92.25 98 THR A N 1
ATOM 718 C CA . THR A 1 98 ? -7.360 14.058 9.771 1.00 92.25 98 THR A CA 1
ATOM 719 C C . THR A 1 98 ? -5.897 14.073 9.322 1.00 92.25 98 THR A C 1
ATOM 721 O O . THR A 1 98 ? -5.603 14.185 8.137 1.00 92.25 98 THR A O 1
ATOM 724 N N . GLY A 1 99 ? -4.965 13.972 10.275 1.00 93.75 99 GLY A N 1
ATOM 725 C CA . GLY A 1 99 ? -3.544 13.726 10.016 1.00 93.75 99 GLY A CA 1
ATOM 726 C C . GLY A 1 99 ? -3.070 12.407 10.635 1.00 93.75 99 GLY A C 1
ATOM 727 O O . GLY A 1 99 ? -3.835 11.730 11.327 1.00 93.75 99 GLY A O 1
ATOM 728 N N . ALA A 1 100 ? -1.799 12.069 10.413 1.00 94.69 100 ALA A N 1
ATOM 729 C CA . ALA A 1 100 ? -1.112 10.966 11.080 1.00 94.69 100 ALA A CA 1
ATOM 730 C C . ALA A 1 100 ? 0.261 11.414 11.587 1.00 94.69 100 ALA A C 1
ATOM 732 O O . ALA A 1 100 ? 0.947 12.202 10.937 1.00 94.69 100 ALA A O 1
ATOM 733 N N . GLU A 1 101 ? 0.663 10.867 12.730 1.00 95.06 101 GLU A N 1
ATOM 734 C CA . GLU A 1 101 ? 2.021 10.957 13.253 1.00 95.06 101 GLU A CA 1
ATOM 735 C C . GLU A 1 101 ? 2.662 9.576 13.122 1.00 95.06 101 GLU A C 1
ATOM 737 O O . GLU A 1 101 ? 2.113 8.584 13.604 1.00 95.06 101 GLU A O 1
ATOM 742 N N . LEU A 1 102 ? 3.795 9.504 12.424 1.00 94.81 102 LEU A N 1
ATOM 743 C CA . LEU A 1 102 ? 4.516 8.258 12.194 1.00 94.81 102 LEU A CA 1
ATOM 744 C C . LEU A 1 102 ? 5.805 8.262 13.006 1.00 94.81 102 LEU A C 1
ATOM 746 O O . LEU A 1 102 ? 6.580 9.216 12.963 1.00 94.81 102 LEU A O 1
ATOM 750 N N . LEU A 1 103 ? 6.054 7.164 13.711 1.00 95.50 103 LEU A N 1
ATOM 751 C CA . LEU A 1 103 ? 7.313 6.960 14.407 1.00 95.50 103 LEU A CA 1
ATOM 752 C C . LEU A 1 103 ? 8.363 6.452 13.414 1.00 95.50 103 LEU A C 1
ATOM 754 O O . LEU A 1 103 ? 8.250 5.339 12.907 1.00 95.50 103 LEU A O 1
ATOM 758 N N . GLU A 1 104 ? 9.409 7.245 13.178 1.00 95.31 104 GLU A N 1
ATOM 759 C CA . GLU A 1 104 ? 10.486 6.909 12.234 1.00 95.31 104 GLU A CA 1
ATOM 760 C C . GLU A 1 104 ? 11.101 5.530 12.509 1.00 95.31 104 GLU A C 1
ATOM 762 O O . GLU A 1 104 ? 11.292 4.734 11.592 1.00 95.31 104 GLU A O 1
ATOM 767 N N . SER A 1 105 ? 11.359 5.212 13.779 1.00 96.12 105 SER A N 1
ATOM 768 C CA . SER A 1 105 ? 11.960 3.934 14.173 1.00 96.12 105 SER A CA 1
ATOM 769 C C . SER A 1 105 ? 11.046 2.722 13.970 1.00 96.12 105 SER A C 1
ATOM 771 O O . SER A 1 105 ? 11.533 1.594 14.031 1.00 96.12 105 SER A O 1
ATOM 773 N N . ALA A 1 106 ? 9.749 2.937 13.733 1.00 96.19 106 ALA A N 1
ATOM 774 C CA . ALA A 1 106 ? 8.781 1.882 13.455 1.00 96.19 106 ALA A CA 1
ATOM 775 C C . ALA A 1 106 ? 8.577 1.631 11.953 1.00 96.19 106 ALA A C 1
ATOM 777 O O . ALA A 1 106 ? 7.939 0.641 11.602 1.00 96.19 106 ALA A O 1
ATOM 778 N N . LEU A 1 107 ? 9.101 2.488 11.066 1.00 96.62 107 LEU A N 1
ATOM 779 C CA . LEU A 1 107 ? 8.958 2.287 9.626 1.00 96.62 107 LEU A CA 1
ATOM 780 C C . LEU A 1 107 ? 9.797 1.082 9.168 1.00 96.62 107 LEU A C 1
ATOM 782 O O . LEU A 1 107 ? 11.026 1.092 9.326 1.00 96.62 107 LEU A O 1
ATOM 786 N N . PRO A 1 108 ? 9.175 0.050 8.567 1.00 97.62 108 PRO A N 1
ATOM 787 C CA . PRO A 1 108 ? 9.890 -1.119 8.078 1.00 97.62 108 PRO A CA 1
ATOM 788 C C . PRO A 1 108 ? 10.570 -0.783 6.748 1.00 97.62 108 PRO A C 1
ATOM 790 O O . PRO A 1 108 ? 10.068 -1.076 5.672 1.00 97.62 108 PRO A O 1
ATOM 793 N N . ILE A 1 109 ? 11.716 -0.108 6.805 1.00 98.00 109 ILE A N 1
ATOM 794 C CA . ILE A 1 109 ? 12.461 0.273 5.600 1.00 98.00 109 ILE A CA 1
ATOM 795 C C . ILE A 1 109 ? 13.085 -0.983 4.985 1.00 98.00 109 ILE A C 1
ATOM 797 O O . ILE A 1 109 ? 13.782 -1.728 5.681 1.00 98.00 109 ILE A O 1
ATOM 801 N N . ARG A 1 110 ? 12.903 -1.178 3.680 1.00 97.12 110 ARG A N 1
ATOM 802 C CA . ARG A 1 110 ? 13.484 -2.283 2.914 1.00 97.12 110 ARG A CA 1
ATOM 803 C C . ARG A 1 110 ? 15.005 -2.162 2.810 1.00 97.12 110 ARG A C 1
ATOM 805 O O . ARG A 1 110 ? 15.575 -1.065 2.788 1.00 97.12 110 ARG A O 1
ATOM 812 N N . ARG A 1 111 ? 15.711 -3.295 2.743 1.00 96.62 111 ARG A N 1
ATOM 813 C CA . ARG A 1 111 ? 17.178 -3.318 2.589 1.00 96.62 111 ARG A CA 1
ATOM 814 C C . ARG A 1 111 ? 17.640 -2.539 1.356 1.00 96.62 111 ARG A C 1
ATOM 816 O O . ARG A 1 111 ? 18.599 -1.777 1.450 1.00 96.62 111 ARG A O 1
ATOM 823 N N . GLU A 1 112 ? 16.950 -2.692 0.237 1.00 96.25 112 GLU A N 1
ATOM 824 C CA . GLU A 1 112 ? 17.287 -2.058 -1.036 1.00 96.25 112 GLU A CA 1
ATOM 825 C C . GLU A 1 112 ? 17.227 -0.526 -0.936 1.00 96.25 112 GLU A C 1
ATOM 827 O O . GLU A 1 112 ? 18.153 0.138 -1.394 1.00 96.25 112 GLU A O 1
ATOM 832 N N . ALA A 1 113 ? 16.243 0.047 -0.231 1.00 97.00 113 ALA A N 1
AT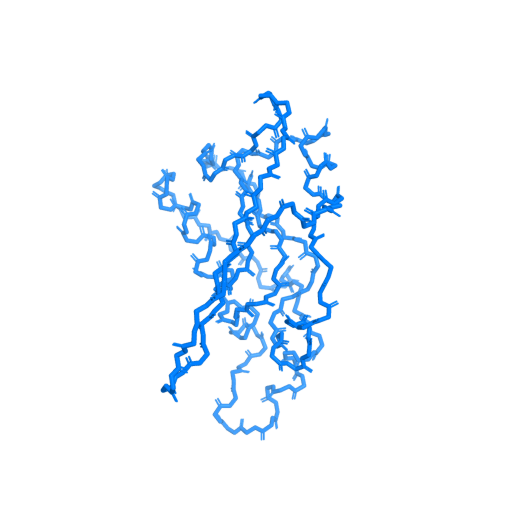OM 833 C CA . ALA A 1 113 ? 16.201 1.489 0.042 1.00 97.00 113 ALA A CA 1
ATOM 834 C C . ALA A 1 113 ? 17.452 1.981 0.796 1.00 97.00 113 ALA A C 1
ATOM 836 O O . ALA A 1 113 ? 17.972 3.063 0.517 1.00 97.00 113 ALA A O 1
ATOM 837 N N . ARG A 1 114 ? 17.986 1.169 1.723 1.00 96.31 114 ARG A N 1
ATOM 838 C CA . ARG A 1 114 ? 19.225 1.499 2.451 1.00 96.31 114 ARG A CA 1
ATOM 839 C C . ARG A 1 114 ? 20.464 1.428 1.571 1.00 96.31 114 ARG A C 1
ATOM 841 O O . ARG A 1 114 ? 21.327 2.290 1.682 1.00 96.31 114 ARG A O 1
ATOM 848 N N . LEU A 1 115 ? 20.559 0.410 0.718 1.00 95.31 115 LEU A N 1
ATOM 849 C CA . LEU A 1 115 ? 21.700 0.247 -0.185 1.00 95.31 115 LEU A CA 1
ATOM 850 C C . LEU A 1 115 ? 21.765 1.385 -1.205 1.00 95.31 115 LEU A C 1
ATOM 852 O O . LEU A 1 115 ? 22.836 1.941 -1.441 1.00 95.31 115 LEU A O 1
ATOM 856 N N . ARG A 1 116 ? 20.607 1.778 -1.743 1.00 93.31 116 ARG A N 1
ATOM 857 C CA . ARG A 1 116 ? 20.506 2.818 -2.768 1.00 93.31 116 ARG A CA 1
ATOM 858 C C . ARG A 1 116 ? 20.852 4.212 -2.266 1.00 93.31 116 ARG A C 1
ATOM 860 O O . ARG A 1 116 ? 21.378 5.015 -3.029 1.00 93.31 116 ARG A O 1
ATOM 867 N N . ALA A 1 117 ? 20.638 4.490 -0.980 1.00 92.56 117 ALA A N 1
ATOM 868 C CA . ALA A 1 117 ? 21.007 5.769 -0.374 1.00 92.56 117 ALA A CA 1
ATOM 869 C C . ALA A 1 117 ? 22.514 6.090 -0.482 1.00 92.56 117 ALA A C 1
ATOM 871 O O . ALA A 1 117 ? 22.895 7.250 -0.360 1.00 92.56 117 ALA A O 1
ATOM 872 N N . GLY A 1 118 ? 23.371 5.086 -0.716 1.00 86.38 118 GLY A N 1
ATOM 873 C CA . GLY A 1 118 ? 24.812 5.261 -0.919 1.00 86.38 118 GLY A CA 1
ATOM 874 C C . GLY A 1 118 ? 25.266 5.322 -2.383 1.00 86.38 118 GLY A C 1
ATOM 875 O O . GLY A 1 118 ? 26.462 5.454 -2.626 1.00 86.38 118 GLY A O 1
ATOM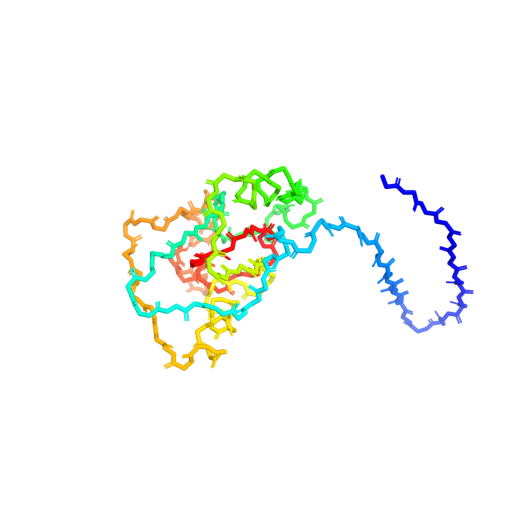 876 N N . GLU A 1 119 ? 24.360 5.198 -3.358 1.00 89.81 119 GLU A N 1
ATOM 877 C CA . GLU A 1 119 ? 24.726 5.085 -4.781 1.00 89.81 119 GLU A CA 1
ATOM 878 C C . GLU A 1 119 ? 25.153 6.418 -5.407 1.00 89.81 119 GLU A C 1
ATOM 880 O O . GLU A 1 119 ? 25.954 6.434 -6.342 1.00 89.81 119 GLU A O 1
ATOM 885 N N . SER A 1 120 ? 24.626 7.544 -4.919 1.00 91.38 120 SER A N 1
ATOM 886 C CA . SER A 1 120 ? 25.008 8.883 -5.383 1.00 91.38 120 SER A CA 1
ATOM 887 C C . SER A 1 120 ? 24.629 9.961 -4.368 1.00 91.38 120 SER A C 1
ATOM 889 O O . SER A 1 120 ? 23.770 9.738 -3.521 1.00 91.38 120 SER A O 1
ATOM 891 N N . GLU A 1 121 ? 25.196 11.164 -4.499 1.00 85.75 121 GLU A N 1
ATOM 892 C CA . GLU A 1 121 ? 24.783 12.331 -3.697 1.00 85.75 121 GLU A CA 1
ATOM 893 C C . GLU A 1 121 ? 23.316 12.738 -3.926 1.00 85.75 121 GLU A C 1
ATOM 895 O O . GLU A 1 121 ? 22.706 13.360 -3.061 1.00 85.75 121 GLU A O 1
ATOM 900 N N . ALA A 1 122 ? 22.737 12.380 -5.077 1.00 90.94 122 ALA A N 1
ATOM 901 C CA . ALA A 1 122 ? 21.334 12.636 -5.397 1.00 90.94 122 ALA A CA 1
ATOM 902 C C . ALA A 1 122 ? 20.384 11.538 -4.883 1.00 90.94 122 ALA A C 1
ATOM 904 O O . ALA A 1 122 ? 19.168 11.653 -5.053 1.00 90.94 122 ALA A O 1
ATOM 905 N N . ALA A 1 123 ? 20.909 10.457 -4.296 1.00 93.44 123 ALA A N 1
ATOM 906 C CA . ALA A 1 123 ? 20.086 9.365 -3.803 1.00 93.44 123 ALA A CA 1
ATOM 907 C C . ALA A 1 123 ? 19.235 9.813 -2.608 1.00 93.44 123 ALA A C 1
ATOM 909 O O . ALA A 1 123 ? 19.685 10.548 -1.726 1.00 93.44 123 ALA A O 1
ATOM 910 N N . LYS A 1 124 ? 17.986 9.339 -2.561 1.00 95.81 124 LYS A N 1
ATOM 911 C CA . LYS A 1 124 ? 17.103 9.599 -1.423 1.00 95.81 124 LYS A CA 1
ATOM 912 C C . LYS A 1 124 ? 17.674 8.922 -0.166 1.00 95.81 124 LYS A C 1
ATOM 914 O O . LYS A 1 124 ? 18.058 7.752 -0.237 1.00 95.81 124 LYS A O 1
ATOM 919 N N . PRO A 1 125 ? 17.661 9.594 1.000 1.00 96.69 125 PRO A N 1
ATOM 920 C CA . PRO A 1 125 ? 17.879 8.924 2.275 1.00 96.69 125 PRO A CA 1
ATOM 921 C C . PRO A 1 125 ? 16.877 7.774 2.467 1.00 96.69 125 PRO A C 1
ATOM 923 O O . PRO A 1 125 ? 15.746 7.885 1.983 1.00 96.69 125 PRO A O 1
ATOM 926 N N . PRO A 1 126 ? 17.219 6.709 3.218 1.00 96.94 126 PRO A N 1
ATOM 927 C CA . PRO A 1 126 ? 16.376 5.514 3.296 1.00 96.94 126 PRO A CA 1
ATOM 928 C C . PRO A 1 126 ? 14.962 5.792 3.812 1.00 96.94 126 PRO A C 1
ATOM 930 O O . PRO A 1 126 ? 14.003 5.213 3.317 1.00 96.94 126 PRO A O 1
ATOM 933 N N . LEU A 1 127 ? 14.827 6.715 4.769 1.00 97.19 127 LEU A N 1
ATOM 934 C CA . LEU A 1 127 ? 13.528 7.144 5.283 1.00 97.19 127 LEU A CA 1
ATOM 935 C C . LEU A 1 127 ? 12.680 7.820 4.200 1.00 97.19 127 LEU A C 1
ATOM 937 O O . LEU A 1 127 ? 11.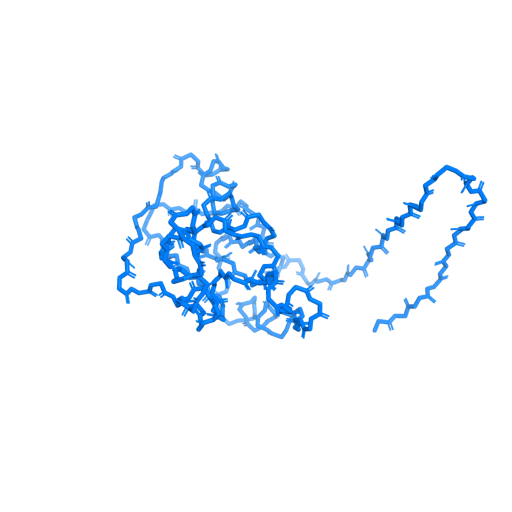504 7.511 4.044 1.00 97.19 127 LEU A O 1
ATOM 941 N N . LEU A 1 128 ? 13.278 8.737 3.436 1.00 97.12 128 LEU A N 1
ATOM 942 C CA . LEU A 1 128 ? 12.571 9.445 2.372 1.00 97.12 128 LEU A CA 1
ATOM 943 C C . LEU A 1 128 ? 12.171 8.487 1.247 1.00 97.12 128 LEU A C 1
ATOM 945 O O . LEU A 1 128 ? 11.059 8.586 0.738 1.00 97.12 128 LEU A O 1
ATOM 949 N N . ALA A 1 129 ? 13.053 7.554 0.884 1.00 97.31 129 ALA A N 1
ATOM 950 C CA . ALA A 1 129 ? 12.745 6.475 -0.049 1.00 97.31 129 ALA A CA 1
ATOM 951 C C . ALA A 1 129 ? 11.554 5.638 0.445 1.00 97.31 129 ALA A C 1
ATOM 953 O O . ALA A 1 129 ? 10.575 5.501 -0.273 1.00 97.31 129 ALA A O 1
ATOM 954 N N . ALA A 1 130 ? 11.568 5.181 1.699 1.00 97.81 130 ALA A N 1
ATOM 955 C CA . ALA A 1 130 ? 10.465 4.406 2.273 1.00 97.81 130 ALA A CA 1
ATOM 956 C C . ALA A 1 130 ? 9.125 5.154 2.310 1.00 97.81 130 ALA A C 1
ATOM 958 O O . ALA A 1 130 ? 8.078 4.525 2.261 1.00 97.81 130 ALA A O 1
ATOM 959 N N . LEU A 1 131 ? 9.142 6.485 2.412 1.00 97.44 131 LEU A N 1
ATOM 960 C CA . LEU A 1 131 ? 7.926 7.298 2.443 1.00 97.44 131 LEU A CA 1
ATOM 961 C C . LEU A 1 131 ? 7.406 7.685 1.053 1.00 97.44 131 LEU A C 1
ATOM 963 O O . LEU A 1 131 ? 6.225 7.998 0.934 1.00 97.44 131 LEU A O 1
ATOM 967 N N . THR A 1 132 ? 8.266 7.737 0.031 1.00 96.94 132 THR A N 1
ATOM 968 C CA . THR A 1 132 ? 7.947 8.400 -1.252 1.00 96.94 132 THR A CA 1
ATOM 969 C C . THR A 1 132 ? 8.283 7.596 -2.497 1.00 96.94 132 THR A C 1
ATOM 971 O O . THR A 1 132 ? 8.019 8.061 -3.605 1.00 96.94 132 THR A O 1
ATOM 974 N N . ASP A 1 133 ? 8.943 6.452 -2.362 1.00 96.44 133 ASP A N 1
ATOM 975 C CA . ASP A 1 133 ? 9.021 5.507 -3.466 1.00 96.44 133 ASP A CA 1
ATOM 976 C C . ASP A 1 133 ? 7.673 4.791 -3.582 1.00 96.44 133 ASP A C 1
ATOM 978 O O . ASP A 1 133 ? 7.034 4.484 -2.578 1.00 96.44 133 ASP A O 1
ATOM 982 N N . GLY A 1 134 ? 7.243 4.568 -4.820 1.00 94.50 134 GLY A N 1
ATOM 983 C CA . GLY A 1 134 ? 6.029 3.830 -5.132 1.00 94.50 134 GLY A CA 1
ATOM 984 C C . GLY A 1 134 ? 6.288 2.352 -5.407 1.00 94.50 134 GLY A C 1
ATOM 985 O O . GLY A 1 134 ? 7.396 1.839 -5.240 1.00 94.50 134 GLY A O 1
ATOM 986 N N . GLU A 1 135 ? 5.243 1.695 -5.900 1.00 96.62 135 GLU A N 1
ATOM 987 C CA . GLU A 1 135 ? 5.249 0.312 -6.375 1.00 96.62 135 GLU A CA 1
ATOM 988 C C . GLU A 1 135 ? 5.673 -0.717 -5.314 1.00 96.62 135 GLU A C 1
ATOM 990 O O . GLU A 1 135 ? 6.192 -1.783 -5.645 1.00 96.62 135 GLU A O 1
ATOM 995 N N . ASP A 1 136 ? 5.473 -0.420 -4.029 1.00 97.25 136 ASP A N 1
ATOM 996 C CA . ASP A 1 136 ? 5.690 -1.389 -2.949 1.00 97.25 136 ASP A CA 1
ATOM 997 C C . ASP A 1 136 ? 4.565 -2.445 -2.911 1.00 97.25 136 ASP A C 1
ATOM 999 O O . ASP A 1 136 ? 4.811 -3.601 -2.553 1.00 97.25 136 ASP A O 1
ATOM 1003 N N . TYR A 1 137 ? 3.345 -2.060 -3.315 1.00 97.44 137 TYR A N 1
ATOM 1004 C CA . TYR A 1 137 ? 2.120 -2.876 -3.346 1.00 97.44 137 TYR A CA 1
ATOM 1005 C C . TYR A 1 137 ? 1.793 -3.564 -2.009 1.00 97.44 137 TYR A C 1
ATOM 1007 O O . TYR A 1 137 ? 1.128 -4.605 -1.946 1.00 97.44 137 TYR A O 1
ATOM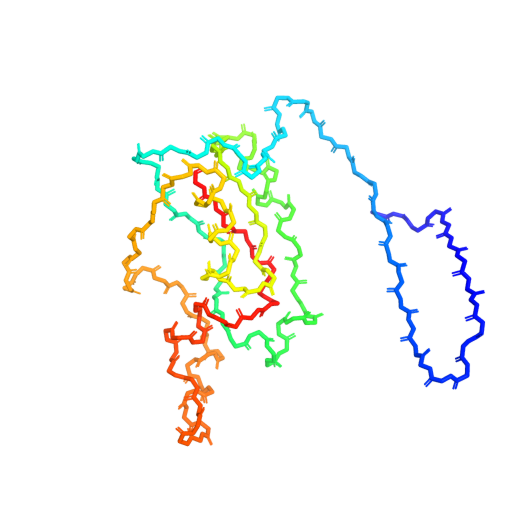 1015 N N . GLU A 1 138 ? 2.270 -2.957 -0.927 1.00 98.19 138 GLU A N 1
ATOM 1016 C CA . GLU A 1 138 ? 1.899 -3.259 0.449 1.00 98.19 138 GLU A CA 1
ATOM 1017 C C . GLU A 1 138 ? 0.529 -2.652 0.778 1.00 98.19 138 GLU A C 1
ATOM 1019 O O . GLU A 1 138 ? -0.015 -1.880 -0.003 1.00 98.19 138 GLU A O 1
ATOM 1024 N N . LEU A 1 139 ? -0.049 -2.981 1.930 1.00 98.00 139 LEU A N 1
ATOM 1025 C CA . LEU A 1 139 ? -1.280 -2.360 2.421 1.00 98.00 139 LEU A CA 1
ATOM 1026 C C . LEU A 1 139 ? -0.952 -1.391 3.542 1.00 98.00 139 LEU A C 1
ATOM 1028 O O . LEU A 1 139 ? -0.171 -1.740 4.423 1.00 98.00 139 LEU A O 1
ATOM 1032 N N . VAL A 1 140 ? -1.613 -0.237 3.559 1.00 96.69 140 VAL A N 1
ATOM 1033 C CA . VAL A 1 140 ? -1.695 0.635 4.730 1.00 96.69 140 VAL A CA 1
ATOM 1034 C C . VAL A 1 140 ? -3.130 0.661 5.245 1.00 96.69 140 VAL A C 1
ATOM 1036 O O . VAL A 1 140 ? -4.082 0.795 4.472 1.00 96.69 140 VAL A O 1
ATOM 1039 N N . SER A 1 141 ? -3.295 0.517 6.558 1.00 92.06 141 SER A N 1
ATOM 1040 C CA . SER A 1 141 ? -4.604 0.531 7.212 1.00 92.06 141 SER A CA 1
ATOM 1041 C C . SER A 1 141 ? -4.636 1.444 8.431 1.00 92.06 141 SER A C 1
ATOM 1043 O O . SER A 1 141 ? -3.608 1.673 9.076 1.00 92.06 141 SER A O 1
ATOM 1045 N N . ARG A 1 142 ? -5.836 1.925 8.748 1.00 87.56 142 ARG A N 1
ATOM 1046 C CA . ARG A 1 142 ? -6.187 2.608 9.995 1.00 87.56 142 ARG A CA 1
ATOM 1047 C C . ARG A 1 142 ? -7.288 1.839 10.710 1.00 87.56 142 ARG A C 1
ATOM 1049 O O . ARG A 1 142 ? -8.080 1.188 9.994 1.00 87.56 142 ARG A O 1
#

Sequence (142 aa):
MSLVGGETVANPDRLFIGVSLVGEVDQDKCILRRGATVGDGVWVTGELGGSIAGHHLEFTPRLAEARWLAAHYQPSAMIDLSDGPAGDLGHLLNEANTGAELLESALPIRREARLRAGESEAAKPPLLAALTDGEDYELVSR

pLDDT: mean 94.84, std 2.88, range [80.31, 98.19]

Foldseek 3Di:
DDDPDDDDDDDPPDDDDDDDDDDDDDPQLDAALAQDDPPDDKDKDDAFFLCVVPVLPVPDQCPVVSSVCSVPPNFRHKDWFAQAQQPSVVSSCVNHVHDDDDDLVPHRQDPNLCVQCPVDPPRDRSSCRRGGPGSNNMMMTD